Protein AF-A0A1C5E6D5-F1 (afdb_monomer)

Sequence (135 aa):
MEGSLRRLGTDYLDLLYLHVWDFRTPVEEVLRGLDDLVRQGKVLYVAISNTPAWQVSRMQAIADLRGWSPLVALQVEYSLIERTAERDLIPMARELGLGVVPYSPLGGGCSAASTATRTWARWALAPTGAPAGAT

Radius of gyration: 24.36 Å; Cα contacts (8 Å, |Δi|>4): 162; chains: 1; bounding box: 45×34×87 Å

Foldseek 3Di:
DVVVCVVVVHQAEAEDEPAADDPPDDLVVVQVVVQVCCVVRRYVAYAYEHDDLVSLVVSQVVCVVVVGGHHAAYEYADEPVDHPCVPRPVVSCVVSNHHYHHPPHCVVVCNPCVVVVPPVVVPVPDPDDDDDDDD

Solvent-accessible surface area (backbone atoms only — not comparable to full-atom values): 8057 Å² total; per-residue (Å²): 111,69,71,56,31,64,74,70,76,42,83,55,37,70,69,45,66,48,67,60,69,62,93,81,62,58,68,68,59,54,52,50,54,53,30,48,38,36,74,70,57,40,21,74,38,40,27,39,20,66,56,60,47,71,56,54,54,50,49,43,54,51,17,65,78,68,75,41,70,57,66,49,33,39,37,42,65,37,25,96,86,39,59,72,39,64,76,48,42,51,56,48,28,60,75,71,68,28,47,78,45,69,39,54,64,40,50,86,51,68,70,37,71,79,68,59,66,81,66,63,74,72,70,79,69,66,81,78,81,79,83,88,83,91,133

Mean predicted aligned error: 9.42 Å

pLDDT: mean 86.77, std 20.47, range [32.19, 98.5]

Secondary structure (DSSP, 8-state):
-HHHHHHHT-S-EEEEEE-S--TTS-HHHHHHHHHHHHHTTSEEEEEEES--HHHHHHHHHHHHHHTPPPEEEEEEE--SS--GGGTTHHHHHHHTTPEEEEE-TTGGGTTSGGGGGGTGGGTTTS--PPP----

Nearest PDB structures (foldseek):
  8hwn-assembly2_A  TM=9.489E-01  e=9.054E-12  Devosia
  7utf-assembly1_C  TM=9.777E-01  e=2.773E-11  Rhizobium leguminosarum
  7utf-assembly2_D  TM=9.262E-01  e=3.163E-11  Rhizobium leguminosarum
  7utf-assembly1_A  TM=8.906E-01  e=2.276E-11  Rhizobium leguminosarum
  8jwl-assembly1_B  TM=8.510E-01  e=6.110E-11  Streptomyces xinghaiensis

Structure (mmCIF, N/CA/C/O backbone):
data_AF-A0A1C5E6D5-F1
#
_entry.id   AF-A0A1C5E6D5-F1
#
loop_
_atom_site.group_PDB
_atom_site.id
_atom_site.type_symbol
_atom_site.label_atom_id
_atom_site.label_alt_id
_atom_site.label_comp_id
_atom_site.label_asym_id
_atom_site.label_entity_id
_atom_site.label_seq_id
_atom_site.pdbx_PDB_ins_code
_atom_site.Cartn_x
_atom_site.Cartn_y
_atom_site.Cartn_z
_atom_site.occupancy
_atom_site.B_iso_or_equiv
_atom_site.auth_seq_id
_atom_site.auth_comp_id
_atom_site.auth_asym_id
_atom_site.auth_atom_id
_atom_site.pdbx_PDB_model_num
ATOM 1 N N . MET A 1 1 ? 0.263 12.702 9.796 1.00 91.12 1 MET A N 1
ATOM 2 C CA . MET A 1 1 ? -1.154 12.641 9.379 1.00 91.12 1 MET A CA 1
ATOM 3 C C . MET A 1 1 ? -1.842 14.002 9.462 1.00 91.12 1 MET A C 1
ATOM 5 O O . MET A 1 1 ? -2.143 14.568 8.423 1.00 91.12 1 MET A O 1
ATOM 9 N N . GLU A 1 2 ? -2.027 14.578 10.654 1.00 93.50 2 GLU A N 1
ATOM 10 C CA . GLU A 1 2 ? -2.823 15.809 10.858 1.00 93.50 2 GLU A CA 1
ATOM 11 C C . GLU A 1 2 ? -2.385 17.009 10.010 1.00 93.50 2 GLU A C 1
ATOM 13 O O . GLU A 1 2 ? -3.215 17.740 9.477 1.00 93.50 2 GLU A O 1
ATOM 18 N N . GLY A 1 3 ? -1.073 17.193 9.828 1.00 95.50 3 GLY A N 1
ATOM 19 C CA . GLY A 1 3 ? -0.558 18.245 8.953 1.00 95.50 3 GLY A CA 1
ATOM 20 C C . GLY A 1 3 ? -1.010 18.099 7.495 1.00 95.50 3 GLY A C 1
ATOM 21 O O . GLY A 1 3 ? -1.234 19.108 6.835 1.00 95.50 3 GLY A O 1
ATOM 22 N N . SER A 1 4 ? -1.168 16.870 6.992 1.00 94.50 4 SER A N 1
ATOM 23 C CA . SER A 1 4 ? -1.658 16.621 5.629 1.00 94.50 4 SER A CA 1
ATOM 24 C C . SER A 1 4 ? -3.148 16.923 5.508 1.00 94.50 4 SER A C 1
ATOM 26 O O . SER A 1 4 ? -3.525 17.649 4.596 1.00 94.50 4 SER A O 1
ATOM 28 N N . LEU A 1 5 ? -3.960 16.447 6.458 1.00 96.69 5 LEU A N 1
ATOM 29 C CA . LEU A 1 5 ? -5.401 16.723 6.516 1.00 96.69 5 LEU A CA 1
ATOM 30 C C . LEU A 1 5 ? -5.685 18.231 6.525 1.00 96.69 5 LEU A C 1
ATOM 32 O O . LEU A 1 5 ? -6.415 18.742 5.680 1.00 96.69 5 LEU A O 1
ATOM 36 N N . ARG A 1 6 ? -4.980 18.974 7.388 1.00 97.00 6 ARG A N 1
ATOM 37 C CA . ARG A 1 6 ? -5.088 20.437 7.468 1.00 97.00 6 ARG A CA 1
ATOM 38 C C . ARG A 1 6 ? -4.755 21.132 6.148 1.00 97.00 6 ARG A C 1
ATOM 40 O O . ARG A 1 6 ? -5.447 22.068 5.771 1.00 97.00 6 ARG A O 1
ATOM 47 N N . ARG A 1 7 ? -3.689 20.706 5.460 1.00 97.88 7 ARG A N 1
ATOM 48 C CA . ARG A 1 7 ? -3.281 21.298 4.173 1.00 97.88 7 ARG A CA 1
ATOM 49 C C . ARG A 1 7 ? -4.265 20.997 3.047 1.00 97.88 7 ARG A C 1
ATOM 51 O O . ARG A 1 7 ? -4.405 21.816 2.150 1.00 97.88 7 ARG A O 1
ATOM 58 N N . LEU A 1 8 ? -4.900 19.831 3.088 1.00 97.44 8 LEU A N 1
ATOM 59 C CA . LEU A 1 8 ? -5.884 19.411 2.094 1.00 97.44 8 LEU A CA 1
ATOM 60 C C . LEU A 1 8 ? -7.299 19.920 2.404 1.00 97.44 8 LEU A C 1
ATOM 62 O O . LEU A 1 8 ? -8.164 19.821 1.543 1.00 97.44 8 LE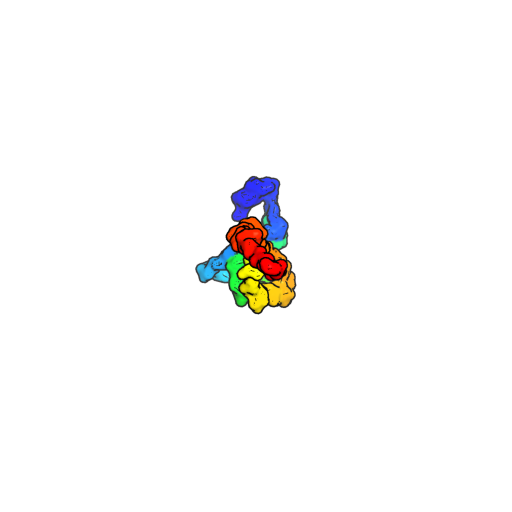U A O 1
ATOM 66 N N . GLY A 1 9 ? -7.536 20.476 3.597 1.00 97.25 9 GLY A N 1
ATOM 67 C CA . GLY A 1 9 ? -8.851 20.983 3.996 1.00 97.25 9 GLY A CA 1
ATOM 68 C C . GLY A 1 9 ? -9.904 19.878 4.126 1.00 97.25 9 GLY A C 1
ATOM 69 O O . GLY A 1 9 ? -11.072 20.118 3.843 1.00 97.25 9 GLY A O 1
ATOM 70 N N . THR A 1 10 ? -9.482 18.673 4.513 1.00 97.56 10 THR A N 1
ATOM 71 C CA . THR A 1 10 ? -10.336 17.486 4.667 1.00 97.56 10 THR A CA 1
ATOM 72 C C . THR A 1 10 ? -10.029 16.783 5.985 1.00 97.56 10 THR A C 1
ATOM 74 O O . THR A 1 10 ? -8.920 16.901 6.510 1.00 97.56 10 THR A O 1
ATOM 77 N N . ASP A 1 11 ? -10.987 16.009 6.485 1.00 96.50 11 ASP A N 1
ATOM 78 C CA . ASP A 1 11 ? -10.852 15.216 7.709 1.00 96.50 11 ASP A CA 1
ATOM 79 C C . ASP A 1 11 ? -10.415 13.767 7.439 1.00 96.50 11 ASP A C 1
ATOM 81 O O . ASP A 1 11 ? -10.012 13.055 8.362 1.00 96.50 11 ASP A O 1
ATOM 85 N N . TYR A 1 12 ? -10.438 13.339 6.171 1.00 97.31 12 TYR A N 1
ATOM 86 C CA . TYR A 1 12 ? -10.054 11.991 5.761 1.00 97.31 12 TYR A CA 1
ATOM 87 C C . TYR A 1 12 ? -9.276 11.968 4.439 1.00 97.31 12 TYR A C 1
ATOM 89 O O . TYR A 1 12 ? -9.322 12.908 3.643 1.00 97.31 12 TYR A O 1
ATOM 97 N N . LEU A 1 13 ? -8.560 10.867 4.211 1.00 97.81 13 LEU A N 1
ATOM 98 C CA . LEU A 1 13 ? -7.934 10.523 2.936 1.00 97.81 13 LEU A CA 1
ATOM 99 C C . LEU A 1 13 ? -8.544 9.236 2.390 1.00 97.81 13 LEU A C 1
ATOM 101 O O . LEU A 1 13 ? -8.684 8.263 3.128 1.00 97.81 13 LEU A O 1
ATOM 105 N N . ASP A 1 14 ? -8.822 9.186 1.090 1.00 97.88 14 ASP A N 1
ATOM 106 C CA . ASP A 1 14 ? -9.231 7.932 0.453 1.00 97.88 14 ASP A CA 1
ATOM 107 C C . ASP A 1 14 ? -8.104 6.896 0.500 1.00 97.88 14 ASP A C 1
ATOM 109 O O . ASP A 1 14 ? -8.330 5.740 0.844 1.00 97.88 14 ASP A O 1
ATOM 113 N N . LEU A 1 15 ? -6.871 7.317 0.204 1.00 97.69 15 LEU A N 1
ATOM 114 C CA . LEU A 1 15 ? -5.716 6.431 0.114 1.00 97.69 15 LEU A CA 1
ATOM 115 C C . LEU A 1 15 ? -4.481 7.049 0.770 1.00 97.69 15 LEU A C 1
ATOM 117 O O . LEU A 1 15 ? -4.025 8.123 0.371 1.00 97.69 15 LEU A O 1
ATOM 121 N N . LEU A 1 16 ? -3.907 6.346 1.746 1.00 98.12 16 LEU A N 1
ATOM 122 C CA . LEU A 1 16 ? -2.632 6.707 2.365 1.00 98.12 16 LEU A CA 1
ATOM 123 C C . LEU A 1 16 ? -1.532 5.733 1.941 1.00 98.12 16 LEU A C 1
ATOM 125 O O . LEU A 1 16 ? -1.639 4.534 2.181 1.00 98.12 16 LEU A O 1
ATOM 129 N N . TYR A 1 17 ? -0.439 6.261 1.389 1.00 98.00 17 TYR A N 1
ATOM 130 C CA . TYR A 1 17 ? 0.756 5.476 1.081 1.00 98.00 17 TYR A CA 1
ATOM 131 C C . TYR A 1 17 ? 1.765 5.503 2.229 1.00 98.00 17 TYR A C 1
ATOM 133 O O . TYR A 1 17 ? 2.189 6.574 2.673 1.00 98.00 17 TYR A O 1
ATOM 141 N N . LEU A 1 18 ? 2.242 4.326 2.632 1.00 97.25 18 LEU A N 1
ATOM 142 C CA . LEU A 1 18 ? 3.553 4.196 3.257 1.00 97.25 18 LEU A CA 1
ATOM 143 C C . LEU A 1 18 ? 4.615 4.390 2.171 1.00 97.25 18 LEU A C 1
ATOM 145 O O . LEU A 1 18 ? 4.742 3.575 1.263 1.00 97.25 18 LEU A O 1
ATOM 149 N N . HIS A 1 19 ? 5.321 5.518 2.231 1.00 96.44 19 HIS A N 1
ATOM 150 C CA . HIS A 1 19 ? 6.106 6.020 1.100 1.00 96.44 19 HIS A CA 1
ATOM 151 C C . HIS A 1 19 ? 7.391 5.216 0.833 1.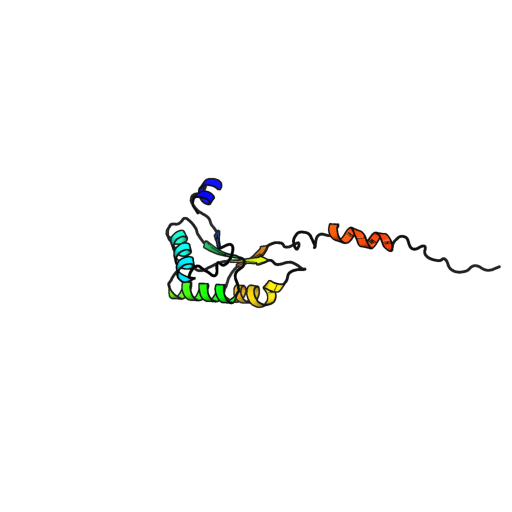00 96.44 19 HIS A C 1
ATOM 153 O O . HIS A 1 19 ? 7.752 4.994 -0.319 1.00 96.44 19 HIS A O 1
ATOM 159 N N . VAL A 1 20 ? 8.097 4.804 1.885 1.00 94.62 20 VAL A N 1
ATOM 160 C CA . VAL A 1 20 ? 9.340 4.027 1.794 1.00 94.62 20 VAL A CA 1
ATOM 161 C C . VAL A 1 20 ? 9.397 3.083 2.982 1.00 94.62 20 VAL A C 1
ATOM 163 O O . VAL A 1 20 ? 9.021 3.467 4.093 1.00 94.62 20 VAL A O 1
ATOM 166 N N . TRP A 1 21 ? 9.876 1.864 2.754 1.00 95.38 21 TRP A N 1
ATOM 167 C CA . TRP A 1 21 ? 10.074 0.907 3.831 1.00 95.38 21 TRP A CA 1
ATOM 168 C C . TRP A 1 21 ? 11.236 1.309 4.745 1.00 95.38 21 TRP A C 1
ATOM 170 O O . TRP A 1 21 ? 12.388 1.361 4.310 1.00 95.38 21 TRP A O 1
ATOM 180 N N . ASP A 1 22 ? 10.937 1.553 6.022 1.00 92.56 22 ASP A N 1
ATOM 181 C CA . ASP A 1 22 ? 11.948 1.701 7.068 1.00 92.56 22 ASP A CA 1
ATOM 182 C C . ASP A 1 22 ? 12.243 0.324 7.677 1.00 92.56 22 ASP A C 1
ATOM 184 O O . ASP A 1 22 ? 11.382 -0.306 8.286 1.00 92.56 22 ASP A O 1
ATOM 188 N N . PHE A 1 23 ? 13.481 -0.146 7.535 1.00 92.69 23 PHE A N 1
ATOM 189 C CA . PHE A 1 23 ? 13.936 -1.429 8.080 1.00 92.69 23 PHE A CA 1
ATOM 190 C C . PHE A 1 23 ? 14.141 -1.421 9.602 1.00 92.69 23 PHE A C 1
ATOM 192 O O . PHE A 1 23 ? 14.544 -2.438 10.167 1.00 92.69 23 PHE A O 1
ATOM 199 N N . ARG A 1 24 ? 13.912 -0.287 10.271 1.00 96.38 24 ARG A N 1
ATOM 200 C CA . ARG A 1 24 ? 14.133 -0.129 11.713 1.00 96.38 24 ARG A CA 1
ATOM 201 C C . ARG A 1 24 ? 12.868 -0.326 12.537 1.00 96.38 24 ARG A C 1
ATOM 203 O O . ARG A 1 24 ? 12.967 -0.775 13.676 1.00 96.38 24 ARG A O 1
ATOM 210 N N . THR A 1 25 ? 11.705 0.019 11.992 1.00 96.75 25 THR A N 1
ATOM 211 C CA . THR A 1 25 ? 10.434 -0.116 12.710 1.00 96.75 25 THR A CA 1
ATOM 212 C C . THR A 1 25 ? 9.876 -1.526 12.512 1.00 96.75 25 THR A C 1
ATOM 214 O O . THR A 1 25 ? 9.788 -1.989 11.371 1.00 96.75 25 THR A O 1
ATOM 217 N N . PRO A 1 26 ? 9.481 -2.234 13.587 1.00 96.62 26 PRO A N 1
ATOM 218 C CA . PRO A 1 26 ? 8.842 -3.539 13.468 1.00 96.62 26 PRO A CA 1
ATOM 219 C C . PRO A 1 26 ? 7.606 -3.486 12.564 1.00 96.62 26 PRO A C 1
ATOM 221 O O . PRO A 1 26 ? 6.794 -2.563 12.646 1.00 96.62 26 PRO A O 1
ATOM 224 N N . VAL A 1 27 ? 7.436 -4.496 11.711 1.00 97.00 27 VAL A N 1
ATOM 225 C CA . VAL A 1 27 ? 6.348 -4.509 10.722 1.00 97.00 27 VAL A CA 1
ATOM 226 C C . VAL A 1 27 ? 4.967 -4.492 11.372 1.00 97.00 27 VAL A C 1
ATOM 228 O O . VAL A 1 27 ? 4.055 -3.838 10.873 1.00 97.00 27 VAL A O 1
ATOM 231 N N . GLU A 1 28 ? 4.822 -5.167 12.507 1.00 97.38 28 GLU A N 1
ATOM 232 C CA . GLU A 1 28 ? 3.582 -5.223 13.267 1.00 97.38 28 GLU A CA 1
ATOM 233 C C . GLU A 1 28 ? 3.215 -3.848 13.837 1.00 97.38 28 GLU A C 1
ATOM 235 O O . GLU A 1 28 ? 2.040 -3.495 13.857 1.00 97.38 28 GLU A O 1
ATOM 240 N N . GLU A 1 29 ? 4.205 -3.052 14.250 1.00 97.94 29 GLU A N 1
ATOM 241 C CA . GLU A 1 29 ? 3.992 -1.685 14.738 1.00 97.94 29 GLU A CA 1
ATOM 242 C C . GLU A 1 29 ? 3.516 -0.769 13.606 1.00 97.94 29 GLU A C 1
ATOM 244 O O . GLU A 1 29 ? 2.535 -0.039 13.763 1.00 97.94 29 GLU A O 1
ATOM 249 N N . VAL A 1 30 ? 4.149 -0.870 12.432 1.00 97.62 30 VAL A N 1
ATOM 250 C CA . VAL A 1 30 ? 3.750 -0.119 11.234 1.00 97.62 30 VAL A CA 1
ATOM 251 C C . VAL A 1 30 ? 2.316 -0.454 10.830 1.00 97.62 30 VAL A C 1
ATOM 253 O O . VAL A 1 30 ? 1.490 0.446 10.670 1.00 97.62 30 VAL A O 1
ATOM 256 N N . LEU A 1 31 ? 2.005 -1.743 10.677 1.00 97.94 31 LEU A N 1
ATOM 257 C CA . LEU A 1 31 ? 0.672 -2.189 10.281 1.00 97.94 31 LEU A CA 1
ATOM 258 C C . LEU A 1 31 ? -0.385 -1.811 11.315 1.00 97.94 31 LEU A C 1
ATOM 260 O O . LEU A 1 31 ? -1.464 -1.364 10.933 1.00 97.94 31 LEU A O 1
ATOM 264 N N . ARG A 1 32 ? -0.071 -1.918 12.613 1.00 98.19 32 ARG A N 1
ATOM 265 C CA . ARG A 1 32 ? -0.992 -1.495 13.666 1.00 98.19 32 ARG A CA 1
ATOM 266 C C . ARG A 1 32 ? -1.306 -0.006 13.569 1.00 98.19 32 ARG A C 1
ATOM 268 O O . ARG A 1 32 ? -2.473 0.362 13.671 1.00 98.19 32 ARG A O 1
ATOM 275 N N . GLY A 1 33 ? -0.290 0.828 13.346 1.00 97.81 33 GLY A N 1
ATOM 276 C CA . GLY A 1 33 ? -0.464 2.271 13.186 1.00 97.81 33 GLY A CA 1
ATOM 277 C C . GLY A 1 33 ? -1.297 2.638 11.955 1.00 97.81 33 GLY A C 1
ATOM 278 O O . GLY A 1 33 ? -2.155 3.515 12.033 1.00 97.81 33 GLY A O 1
ATOM 279 N N . LEU A 1 34 ? -1.087 1.949 10.830 1.00 98.06 34 LEU A N 1
ATOM 280 C CA . LEU A 1 34 ? -1.902 2.116 9.621 1.00 98.06 34 LEU A CA 1
ATOM 281 C C . LEU A 1 34 ? -3.363 1.721 9.867 1.00 98.06 34 LEU A C 1
ATOM 283 O O . LEU A 1 34 ? -4.275 2.483 9.552 1.00 98.06 34 LEU A O 1
ATOM 287 N N . ASP A 1 35 ? -3.578 0.568 10.489 1.00 98.50 35 ASP A N 1
ATOM 288 C CA . ASP A 1 35 ? -4.900 0.059 10.840 1.00 98.50 35 ASP A CA 1
ATOM 289 C C . ASP A 1 35 ? -5.631 0.968 11.847 1.00 98.50 35 ASP A C 1
ATOM 291 O O . ASP A 1 35 ? -6.838 1.175 11.744 1.00 98.50 35 ASP A O 1
ATOM 295 N N . ASP A 1 36 ? -4.907 1.599 12.775 1.00 98.44 36 ASP A N 1
ATOM 296 C CA . ASP A 1 36 ? -5.469 2.620 13.662 1.00 98.44 36 ASP A CA 1
ATOM 297 C C . ASP A 1 36 ? -5.986 3.847 12.921 1.00 98.44 36 ASP A C 1
ATOM 299 O O . ASP A 1 36 ? -7.045 4.369 13.269 1.00 98.44 36 ASP A O 1
ATOM 303 N N . LEU A 1 37 ? -5.278 4.308 11.890 1.00 98.25 37 LEU A N 1
ATOM 304 C CA . LEU A 1 37 ? -5.743 5.431 11.075 1.00 98.25 37 LEU A CA 1
ATOM 305 C C . LEU A 1 37 ? -7.015 5.082 10.297 1.00 98.25 37 LEU A C 1
ATOM 307 O O . LEU A 1 37 ? -7.897 5.938 10.179 1.00 98.25 37 LEU A O 1
ATOM 311 N N . VAL A 1 38 ? -7.120 3.837 9.822 1.00 98.31 38 VAL A N 1
ATOM 312 C CA . VAL A 1 38 ? -8.326 3.332 9.154 1.00 98.31 38 VAL A CA 1
ATOM 313 C C . VAL A 1 38 ? -9.491 3.239 10.134 1.00 98.31 38 VAL A C 1
ATOM 315 O O . VAL A 1 38 ? -10.557 3.797 9.886 1.00 98.31 38 VAL A O 1
ATOM 318 N N . ARG A 1 39 ? -9.282 2.632 11.307 1.00 97.94 39 ARG A N 1
ATOM 319 C CA . ARG A 1 39 ? -10.312 2.525 12.356 1.00 97.94 39 ARG A CA 1
ATOM 320 C C . ARG A 1 39 ? -10.777 3.878 12.889 1.00 97.94 39 ARG A C 1
ATOM 322 O O . ARG A 1 39 ? -11.935 4.017 13.268 1.00 97.94 39 ARG A O 1
ATOM 329 N N . GLN A 1 40 ? -9.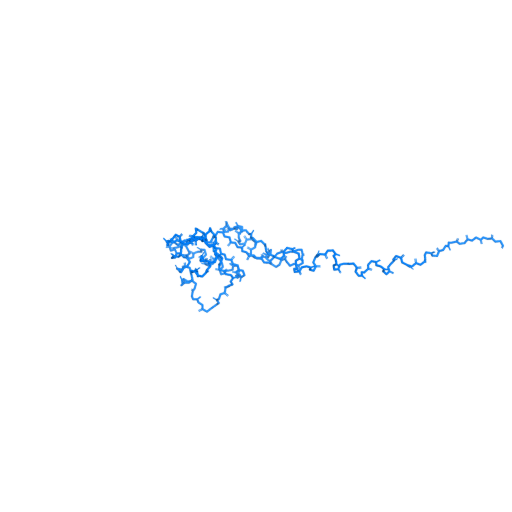898 4.878 12.905 1.00 97.75 40 GLN A N 1
ATOM 330 C CA . GLN A 1 40 ? -10.247 6.259 13.255 1.00 97.75 40 GLN A CA 1
ATOM 331 C C . GLN A 1 40 ? -11.040 6.985 12.154 1.00 97.75 40 GLN A C 1
ATOM 333 O O . GLN A 1 40 ? -11.443 8.124 12.372 1.00 97.75 40 GLN A O 1
ATOM 338 N N . GLY A 1 41 ? -11.224 6.386 10.972 1.00 97.38 41 GLY A N 1
ATOM 339 C CA . GLY A 1 41 ? -11.906 7.008 9.833 1.00 97.38 41 GLY A CA 1
ATOM 340 C C . GLY A 1 41 ? -11.100 8.114 9.146 1.00 97.38 41 GLY A C 1
ATOM 341 O O . GLY A 1 41 ? -11.620 8.802 8.274 1.00 97.38 41 GLY A O 1
ATOM 342 N N . LYS A 1 42 ? -9.824 8.294 9.511 1.00 98.00 42 LYS A N 1
ATOM 343 C CA . LYS A 1 42 ? -8.943 9.303 8.897 1.00 98.00 42 LYS A CA 1
ATOM 344 C C . LYS A 1 42 ? -8.410 8.849 7.540 1.00 98.00 42 LYS A C 1
ATOM 346 O O . LYS A 1 42 ? -7.908 9.667 6.771 1.00 98.00 42 LYS A O 1
ATOM 351 N N . VAL A 1 43 ? -8.456 7.547 7.274 1.00 98.31 43 VAL A N 1
ATOM 352 C CA . VAL A 1 43 ? -8.007 6.916 6.034 1.00 98.31 43 VAL A CA 1
ATOM 353 C C . VAL A 1 43 ? -9.019 5.843 5.651 1.00 98.31 43 VAL A C 1
ATOM 355 O O . VAL A 1 43 ? -9.420 5.071 6.514 1.00 98.31 43 VAL A O 1
ATOM 358 N N . LEU A 1 44 ? -9.421 5.768 4.383 1.00 97.88 44 LEU A N 1
ATOM 359 C CA . LEU A 1 44 ? -10.296 4.687 3.914 1.00 97.88 44 LEU A 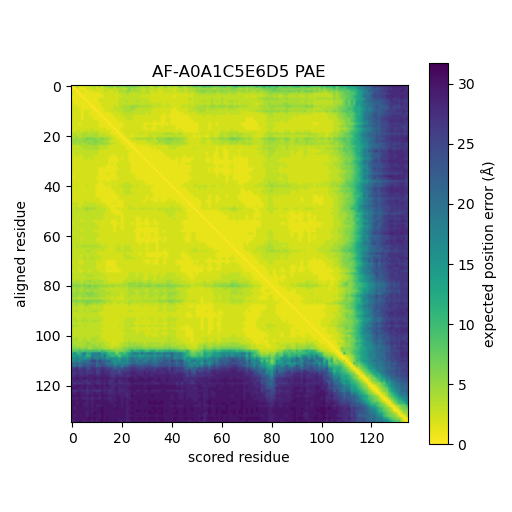CA 1
ATOM 360 C C . LEU A 1 44 ? -9.492 3.443 3.527 1.00 97.88 44 LEU A C 1
ATOM 362 O O . LEU A 1 44 ? -9.851 2.333 3.906 1.00 97.88 44 LEU A O 1
ATOM 366 N N . TYR A 1 45 ? -8.374 3.634 2.823 1.00 98.44 45 TYR A N 1
ATOM 367 C CA . TYR A 1 45 ? -7.515 2.553 2.355 1.00 98.44 45 TYR A CA 1
ATOM 368 C C . TYR A 1 45 ? -6.030 2.865 2.532 1.00 98.44 45 TYR A C 1
ATOM 370 O O . TYR A 1 45 ? -5.586 4.013 2.452 1.00 98.44 45 TYR A O 1
ATOM 378 N N . VAL A 1 46 ? -5.234 1.816 2.727 1.00 98.25 46 VAL A N 1
ATOM 379 C CA . VAL A 1 46 ? -3.781 1.918 2.880 1.00 98.25 46 VAL A CA 1
ATOM 380 C C . VAL A 1 46 ? -3.066 1.270 1.703 1.00 98.25 46 VAL A C 1
ATOM 382 O O . VAL A 1 46 ? -3.500 0.265 1.145 1.00 98.25 46 VAL A O 1
ATOM 385 N N . ALA A 1 47 ? -1.956 1.871 1.308 1.00 98.31 47 ALA A N 1
ATOM 386 C CA . ALA A 1 47 ? -1.116 1.422 0.216 1.00 98.31 47 ALA A CA 1
ATOM 387 C C . ALA A 1 47 ? 0.353 1.557 0.586 1.00 98.31 47 ALA A C 1
ATOM 389 O O . ALA A 1 47 ? 0.716 2.153 1.603 1.00 98.31 47 ALA A O 1
ATOM 390 N N . ILE A 1 48 ? 1.210 0.995 -0.253 1.00 98.12 48 ILE A N 1
ATOM 391 C CA . ILE A 1 48 ? 2.643 0.970 -0.011 1.00 98.12 48 ILE A CA 1
ATOM 392 C C . ILE A 1 48 ? 3.416 1.354 -1.264 1.00 98.12 48 ILE A C 1
ATOM 394 O O . ILE A 1 48 ? 2.966 1.130 -2.384 1.00 98.12 48 ILE A O 1
ATOM 398 N N . SER A 1 49 ? 4.570 1.974 -1.068 1.00 97.75 49 SER A N 1
ATOM 399 C CA . SER A 1 49 ? 5.478 2.391 -2.125 1.00 97.75 49 SER A CA 1
ATOM 400 C C . SER A 1 49 ? 6.904 1.977 -1.768 1.00 97.75 49 SER A C 1
ATOM 402 O O . SER A 1 49 ? 7.227 1.789 -0.591 1.00 97.75 49 SER A O 1
ATOM 404 N N . ASN A 1 50 ? 7.747 1.779 -2.783 1.00 94.62 50 ASN A N 1
ATOM 405 C CA . ASN A 1 50 ? 9.196 1.577 -2.632 1.00 94.62 50 ASN A CA 1
ATOM 406 C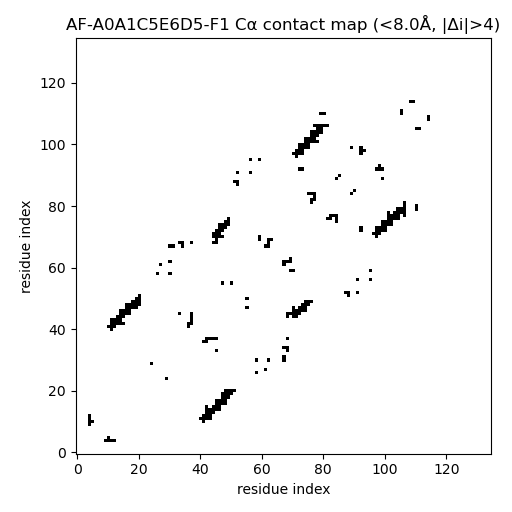 C . ASN A 1 50 ? 9.587 0.540 -1.565 1.00 94.62 50 ASN A C 1
ATOM 408 O O . ASN A 1 50 ? 10.462 0.771 -0.728 1.00 94.62 50 ASN A O 1
ATOM 412 N N . THR A 1 51 ? 8.897 -0.600 -1.566 1.00 97.00 51 THR A N 1
ATOM 413 C CA . THR A 1 51 ? 9.073 -1.667 -0.574 1.00 97.00 51 THR A CA 1
ATOM 414 C C . THR A 1 51 ? 9.389 -2.984 -1.280 1.00 97.00 51 THR A C 1
ATOM 416 O O . THR A 1 51 ? 8.728 -3.293 -2.272 1.00 97.00 51 THR A O 1
ATOM 419 N N . PRO A 1 52 ? 10.364 -3.784 -0.804 1.00 96.88 52 PRO A N 1
ATOM 420 C CA . PRO A 1 52 ? 10.669 -5.084 -1.398 1.00 96.88 52 PRO A CA 1
ATOM 421 C C . PRO A 1 52 ? 9.461 -6.027 -1.406 1.00 96.88 52 PRO A C 1
ATOM 423 O O . PRO A 1 52 ? 8.712 -6.087 -0.431 1.00 96.88 52 PRO A O 1
ATOM 426 N N . ALA A 1 53 ? 9.318 -6.829 -2.465 1.00 97.88 53 ALA A N 1
ATOM 427 C CA . ALA A 1 53 ? 8.145 -7.685 -2.650 1.00 97.88 53 ALA A CA 1
ATOM 428 C C . ALA A 1 53 ? 7.900 -8.642 -1.470 1.00 97.88 53 ALA A C 1
ATOM 430 O O . ALA A 1 53 ? 6.778 -8.742 -0.983 1.00 97.88 53 ALA A O 1
ATOM 431 N N . TRP A 1 54 ? 8.962 -9.263 -0.942 1.00 97.75 54 TRP A N 1
ATOM 432 C CA . TRP A 1 54 ? 8.877 -10.172 0.208 1.00 97.75 54 TRP A CA 1
ATOM 433 C C . TRP A 1 54 ? 8.301 -9.501 1.461 1.00 97.75 54 TRP A C 1
ATOM 435 O O . TRP A 1 54 ? 7.595 -10.138 2.242 1.00 97.75 54 TRP A O 1
ATOM 445 N N . GLN A 1 55 ? 8.580 -8.211 1.650 1.00 98.00 55 GLN A N 1
ATOM 446 C CA . GLN A 1 55 ? 8.104 -7.467 2.805 1.00 98.00 55 GLN A CA 1
ATOM 447 C C . GLN A 1 55 ? 6.633 -7.084 2.633 1.00 98.00 55 GLN A C 1
ATOM 449 O O . GLN A 1 55 ? 5.875 -7.192 3.592 1.00 98.00 55 GLN A O 1
ATOM 454 N N . VAL A 1 56 ? 6.201 -6.729 1.416 1.00 98.12 56 VAL A N 1
ATOM 455 C CA . VAL A 1 56 ? 4.775 -6.509 1.110 1.00 98.12 56 VAL A CA 1
ATOM 456 C C . VAL A 1 56 ? 3.972 -7.796 1.321 1.00 98.12 56 VAL A C 1
ATOM 458 O O . VAL A 1 56 ? 2.943 -7.770 1.994 1.00 98.12 56 VAL A O 1
ATOM 461 N N . SER A 1 57 ? 4.473 -8.938 0.837 1.00 98.31 57 SER A N 1
ATOM 462 C CA . SER A 1 57 ? 3.855 -10.248 1.079 1.00 98.31 57 SER A CA 1
ATOM 463 C C . SER A 1 57 ? 3.762 -10.580 2.568 1.00 98.31 57 SER A C 1
ATOM 465 O O . SER A 1 57 ? 2.712 -11.012 3.040 1.00 98.31 57 SER A O 1
ATOM 467 N N . ARG A 1 58 ? 4.832 -10.330 3.337 1.00 98.06 58 ARG A N 1
ATOM 468 C CA . ARG A 1 58 ? 4.823 -10.504 4.797 1.00 98.06 58 ARG A CA 1
ATOM 469 C C . ARG A 1 58 ? 3.780 -9.605 5.464 1.00 98.06 58 ARG A C 1
ATOM 471 O O . ARG A 1 58 ? 3.093 -10.054 6.376 1.00 98.06 58 ARG A O 1
ATOM 478 N N . MET A 1 59 ? 3.671 -8.351 5.028 1.00 98.12 59 MET A N 1
ATOM 479 C CA . MET A 1 59 ? 2.710 -7.396 5.575 1.00 98.12 59 MET A CA 1
ATOM 480 C C . MET A 1 59 ? 1.266 -7.837 5.347 1.00 98.12 59 MET A C 1
ATOM 482 O O . MET A 1 59 ? 0.483 -7.807 6.292 1.00 98.12 59 MET A O 1
ATOM 486 N N . GLN A 1 60 ? 0.941 -8.293 4.135 1.00 98.19 60 GLN A N 1
ATOM 487 C CA . GLN A 1 60 ? -0.385 -8.830 3.822 1.00 98.19 60 GLN A CA 1
ATOM 488 C C . GLN A 1 60 ? -0.726 -10.040 4.687 1.00 98.19 60 GLN A C 1
ATOM 490 O O . GLN A 1 60 ? -1.751 -10.041 5.360 1.00 98.19 60 GLN A O 1
ATOM 495 N N . ALA A 1 61 ? 0.188 -11.009 4.787 1.00 98.25 61 ALA A N 1
ATOM 496 C CA . ALA A 1 61 ? -0.029 -12.187 5.621 1.00 98.25 61 ALA A CA 1
ATOM 497 C C . ALA A 1 61 ? -0.290 -11.825 7.096 1.00 98.25 61 ALA A C 1
ATOM 499 O O . ALA A 1 61 ? -1.149 -12.418 7.743 1.00 98.25 61 ALA A O 1
ATOM 500 N N . ILE A 1 62 ? 0.430 -10.840 7.645 1.00 98.31 62 ILE A N 1
ATOM 501 C CA . ILE A 1 62 ? 0.194 -10.367 9.017 1.00 98.31 62 ILE A CA 1
ATOM 502 C C . ILE A 1 62 ? -1.164 -9.670 9.131 1.00 98.31 62 ILE A C 1
ATOM 504 O O . ILE A 1 62 ? -1.863 -9.900 10.118 1.00 98.31 62 ILE A O 1
ATOM 508 N N . ALA A 1 63 ? -1.533 -8.831 8.160 1.00 98.06 63 ALA A N 1
ATOM 509 C CA . ALA A 1 63 ? -2.817 -8.138 8.164 1.00 98.06 63 ALA A CA 1
ATOM 510 C C . ALA A 1 63 ? -3.985 -9.136 8.158 1.00 98.06 63 ALA A C 1
ATOM 512 O O . ALA A 1 63 ? -4.853 -9.046 9.029 1.00 98.06 63 ALA A O 1
ATOM 513 N N . ASP A 1 64 ? -3.927 -10.149 7.291 1.00 97.50 64 ASP A N 1
ATOM 514 C CA . ASP A 1 64 ? -4.915 -11.229 7.220 1.00 97.50 64 ASP A CA 1
ATOM 515 C C . ASP A 1 64 ? -5.013 -11.998 8.544 1.00 97.50 64 ASP A C 1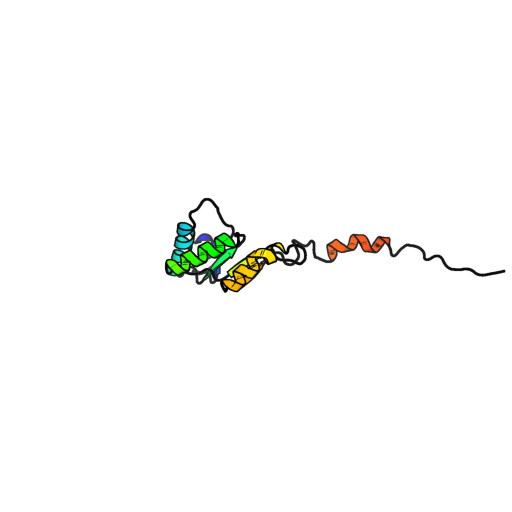
ATOM 517 O O . ASP A 1 64 ? -6.098 -12.165 9.102 1.00 97.50 64 ASP A O 1
ATOM 521 N N . LEU A 1 65 ? -3.873 -12.416 9.107 1.00 98.12 65 LEU A N 1
ATOM 522 C CA . LEU A 1 65 ? -3.827 -13.172 10.365 1.00 98.12 65 LEU A CA 1
ATOM 523 C C . LEU A 1 65 ? -4.349 -12.377 11.569 1.00 98.12 65 LEU A C 1
ATOM 525 O O . LEU A 1 65 ? -4.859 -12.962 12.526 1.00 98.12 65 LEU A O 1
ATOM 529 N N . ARG A 1 66 ? -4.177 -11.052 11.567 1.00 97.81 66 ARG A N 1
ATOM 530 C CA . ARG A 1 66 ? -4.572 -10.166 12.673 1.00 97.81 66 ARG A CA 1
ATOM 531 C C . ARG A 1 66 ? -5.956 -9.546 12.482 1.00 97.81 66 ARG A C 1
ATOM 533 O O . ARG A 1 66 ? -6.435 -8.893 13.410 1.00 97.81 66 ARG A O 1
ATOM 540 N N . GLY A 1 67 ? -6.582 -9.718 11.316 1.00 97.81 67 GLY A N 1
ATOM 541 C CA . GLY A 1 67 ? -7.805 -8.999 10.952 1.00 97.81 67 GLY A CA 1
ATOM 542 C C . GLY A 1 67 ? -7.592 -7.482 10.910 1.00 97.81 67 GLY A C 1
ATOM 543 O O . GLY A 1 67 ? -8.446 -6.714 11.360 1.00 97.81 67 GLY A O 1
ATOM 544 N N . TRP A 1 68 ? -6.412 -7.052 10.467 1.00 98.38 68 TRP A N 1
ATOM 545 C CA . TRP A 1 68 ? -6.094 -5.646 10.240 1.00 98.38 68 TRP A CA 1
ATOM 546 C C . TRP A 1 68 ? -6.403 -5.251 8.802 1.00 98.38 68 TRP A C 1
ATOM 548 O O . TRP A 1 68 ? -6.522 -6.091 7.915 1.00 98.38 68 TRP A O 1
ATOM 558 N N . SER A 1 69 ? -6.526 -3.947 8.587 1.00 98.19 69 SER A N 1
ATOM 559 C CA . SER A 1 69 ? -6.787 -3.364 7.275 1.00 98.19 69 SER A CA 1
ATOM 560 C C . SER A 1 69 ? -5.707 -3.792 6.258 1.00 98.19 69 SER A C 1
ATOM 562 O O . SER A 1 69 ? -4.524 -3.530 6.503 1.00 98.19 69 SER A O 1
ATOM 564 N N . PRO A 1 70 ? -6.072 -4.440 5.133 1.00 97.62 70 PRO A N 1
ATOM 565 C CA . PRO A 1 70 ? -5.108 -4.902 4.137 1.00 97.62 70 PRO A CA 1
ATOM 566 C C . PRO A 1 70 ? -4.572 -3.735 3.301 1.00 97.62 70 PRO A C 1
ATOM 568 O O . PRO A 1 70 ? -5.207 -2.683 3.183 1.00 97.62 70 PRO A O 1
ATOM 571 N N . LEU A 1 71 ? -3.414 -3.928 2.665 1.00 98.19 71 LEU A N 1
ATOM 572 C CA . LEU A 1 71 ? -2.947 -2.995 1.634 1.00 98.19 71 LEU A CA 1
ATOM 573 C C . LEU A 1 71 ? -3.782 -3.203 0.363 1.00 98.19 71 LEU A C 1
ATOM 575 O O . LEU A 1 71 ? -4.091 -4.339 0.015 1.00 98.19 71 LEU A O 1
ATOM 579 N N . VAL A 1 72 ? -4.122 -2.128 -0.347 1.00 98.38 72 VAL A N 1
ATOM 580 C CA . VAL A 1 72 ? -4.927 -2.211 -1.586 1.00 98.38 72 VAL A CA 1
ATOM 581 C C . VAL A 1 72 ? -4.152 -1.842 -2.845 1.00 98.38 72 VAL A C 1
ATOM 583 O O . VAL A 1 72 ? -4.570 -2.168 -3.955 1.00 98.38 72 VAL A O 1
ATOM 586 N N . ALA A 1 73 ? -3.026 -1.143 -2.695 1.00 98.38 73 ALA A N 1
ATOM 587 C CA . ALA A 1 73 ? -2.231 -0.687 -3.822 1.00 98.38 73 ALA A CA 1
ATOM 588 C C . ALA A 1 73 ? -0.731 -0.693 -3.524 1.00 98.38 73 ALA A C 1
ATOM 590 O O . ALA A 1 73 ? -0.287 -0.546 -2.380 1.00 98.38 73 ALA A O 1
ATOM 591 N N . LEU A 1 74 ? 0.033 -0.837 -4.600 1.00 98.44 74 LEU A N 1
ATOM 592 C CA . LEU A 1 74 ? 1.480 -0.802 -4.648 1.00 98.44 74 LEU A CA 1
ATOM 593 C C . LEU A 1 74 ? 1.914 0.263 -5.660 1.00 98.44 74 LEU A C 1
ATOM 595 O O . LEU A 1 74 ? 1.633 0.150 -6.854 1.00 98.44 74 LEU A O 1
ATOM 599 N N . GLN A 1 75 ? 2.631 1.279 -5.195 1.00 98.31 75 GLN A N 1
ATOM 600 C CA . GLN A 1 75 ? 3.266 2.271 -6.054 1.00 98.31 75 GLN A CA 1
ATOM 601 C C . GLN A 1 75 ? 4.736 1.902 -6.302 1.00 98.31 75 GLN A C 1
ATOM 603 O O . GLN A 1 75 ? 5.478 1.612 -5.365 1.00 98.31 75 GLN A O 1
ATOM 608 N N . VAL A 1 76 ? 5.157 1.898 -7.568 1.00 97.00 76 VAL A N 1
ATOM 609 C CA . VAL A 1 76 ? 6.507 1.476 -7.993 1.00 97.00 76 VAL A CA 1
ATOM 610 C C . VAL A 1 76 ? 7.014 2.318 -9.152 1.00 97.00 76 VAL A C 1
ATOM 612 O O . VAL A 1 76 ? 6.220 2.830 -9.941 1.00 97.00 76 VAL A O 1
ATOM 615 N N . GLU A 1 77 ? 8.334 2.437 -9.285 1.00 96.00 77 GLU A N 1
ATOM 616 C CA . GLU A 1 77 ? 8.923 3.002 -10.496 1.00 96.00 77 GLU A CA 1
ATOM 617 C C . GLU A 1 77 ? 8.712 2.040 -11.649 1.00 96.00 77 GLU A C 1
ATOM 619 O O . GLU A 1 77 ? 9.031 0.852 -11.541 1.00 96.00 77 GLU A O 1
ATOM 624 N N . TYR A 1 78 ? 8.169 2.548 -12.748 1.00 96.00 78 TYR A N 1
ATOM 625 C CA . TYR A 1 78 ? 8.004 1.732 -13.933 1.00 96.00 78 TYR A CA 1
ATOM 626 C C . TYR A 1 78 ? 7.950 2.594 -15.189 1.00 96.00 78 TYR A C 1
ATOM 628 O O . TYR A 1 78 ? 7.107 3.483 -15.331 1.00 96.00 78 TYR A O 1
ATOM 636 N N . SER A 1 79 ? 8.861 2.317 -16.116 1.00 94.75 79 SER A N 1
ATOM 637 C CA . SER A 1 79 ? 8.954 2.975 -17.416 1.00 94.75 79 SER A CA 1
ATOM 638 C C . SER A 1 79 ? 9.592 2.043 -18.443 1.00 94.75 79 SER A C 1
ATOM 640 O O . SER A 1 79 ? 10.050 0.952 -18.115 1.00 94.75 79 SER A O 1
ATOM 642 N N . LEU A 1 80 ? 9.681 2.474 -19.703 1.00 92.38 80 LEU A N 1
ATOM 643 C CA . LEU A 1 80 ? 10.362 1.685 -20.738 1.00 92.38 80 LEU A CA 1
ATOM 644 C C . LEU A 1 80 ? 11.843 1.419 -20.421 1.00 92.38 80 LEU A C 1
ATOM 646 O O . LEU A 1 80 ? 12.382 0.412 -20.876 1.00 92.38 80 LEU A O 1
ATOM 650 N N . ILE A 1 81 ? 12.487 2.306 -19.655 1.00 93.00 81 ILE A N 1
ATOM 651 C CA . ILE A 1 81 ? 13.907 2.201 -19.294 1.00 93.00 81 ILE A CA 1
ATOM 652 C C . ILE A 1 81 ? 14.141 1.629 -17.892 1.00 93.00 81 ILE A C 1
ATOM 654 O O . ILE A 1 81 ? 15.253 1.202 -17.604 1.00 93.00 81 ILE A O 1
ATOM 658 N N . GLU A 1 82 ? 13.111 1.593 -17.043 1.00 94.12 82 GLU A N 1
ATOM 659 C CA . GLU A 1 82 ? 13.170 1.046 -15.686 1.00 94.12 82 GLU A CA 1
ATOM 660 C C . GLU A 1 82 ? 12.053 0.017 -15.503 1.00 94.12 82 GLU A C 1
ATOM 662 O O . GLU A 1 82 ? 10.881 0.362 -15.346 1.00 94.12 82 GLU A O 1
ATOM 667 N N . ARG A 1 83 ? 12.430 -1.262 -15.578 1.00 95.94 83 ARG A N 1
ATOM 668 C CA . ARG A 1 83 ? 11.508 -2.409 -15.604 1.00 95.94 83 ARG A CA 1
ATOM 669 C C . ARG A 1 83 ? 11.767 -3.402 -14.471 1.00 95.94 83 ARG A C 1
ATOM 671 O O . ARG A 1 83 ? 11.216 -4.499 -14.486 1.00 95.94 83 ARG A O 1
ATOM 678 N N . THR A 1 84 ? 12.567 -3.039 -13.467 1.00 95.62 84 THR A N 1
ATOM 679 C CA . THR A 1 84 ? 12.921 -3.932 -12.348 1.00 95.62 84 THR A CA 1
ATOM 680 C C . THR A 1 84 ? 11.681 -4.442 -11.610 1.00 95.62 84 THR A C 1
ATOM 682 O O . THR A 1 84 ? 11.651 -5.591 -11.165 1.00 95.62 84 THR A O 1
ATOM 685 N N . ALA A 1 85 ? 10.617 -3.634 -11.546 1.00 95.44 85 ALA A N 1
ATOM 686 C CA . ALA A 1 85 ? 9.352 -4.010 -10.922 1.00 95.44 85 ALA A CA 1
ATOM 687 C C . ALA A 1 85 ? 8.679 -5.246 -11.555 1.00 95.44 85 ALA A C 1
ATOM 689 O O . ALA A 1 85 ? 7.926 -5.937 -10.870 1.00 95.44 85 ALA A O 1
ATOM 690 N N . GLU A 1 86 ? 8.958 -5.573 -12.821 1.00 97.31 86 GLU A N 1
ATOM 691 C CA . GLU A 1 86 ? 8.386 -6.751 -13.488 1.00 97.31 86 GLU A CA 1
ATOM 692 C C . GLU A 1 86 ? 8.873 -8.074 -12.910 1.00 97.31 86 GLU A C 1
ATOM 694 O O . GLU A 1 86 ? 8.172 -9.077 -13.030 1.00 97.31 86 GLU A O 1
ATOM 699 N N . ARG A 1 87 ? 10.062 -8.078 -12.297 1.00 96.19 87 ARG A N 1
ATOM 700 C CA . ARG A 1 87 ? 10.687 -9.296 -11.787 1.00 96.19 87 ARG A CA 1
ATOM 701 C C . ARG A 1 87 ? 9.860 -9.910 -10.662 1.00 96.19 87 ARG A C 1
ATOM 703 O O . ARG A 1 87 ? 9.463 -11.063 -10.765 1.00 96.19 87 ARG A O 1
ATOM 710 N N . ASP A 1 88 ? 9.595 -9.120 -9.621 1.00 97.19 88 ASP A N 1
ATOM 711 C CA . ASP A 1 88 ? 8.988 -9.623 -8.383 1.00 97.19 88 ASP A CA 1
ATOM 712 C C . ASP A 1 88 ? 7.789 -8.779 -7.914 1.00 97.19 88 ASP A C 1
ATOM 714 O O . ASP A 1 88 ? 6.818 -9.326 -7.400 1.00 97.19 88 ASP A O 1
ATOM 718 N N . LEU A 1 89 ? 7.807 -7.452 -8.105 1.00 97.88 89 LEU A N 1
ATOM 719 C CA . LEU A 1 89 ? 6.802 -6.542 -7.533 1.00 97.88 89 LEU A CA 1
ATOM 720 C C . LEU A 1 89 ? 5.449 -6.612 -8.249 1.00 97.88 89 LEU A C 1
ATOM 722 O O . LEU A 1 89 ? 4.421 -6.736 -7.592 1.00 97.88 89 LEU A O 1
ATOM 726 N N . ILE A 1 90 ? 5.435 -6.555 -9.583 1.00 97.81 90 ILE A N 1
ATOM 727 C CA . ILE A 1 90 ? 4.200 -6.638 -10.378 1.00 97.81 90 ILE A CA 1
ATOM 728 C C . ILE A 1 90 ? 3.560 -8.035 -10.278 1.00 97.81 90 ILE A C 1
ATOM 730 O O . ILE A 1 90 ? 2.346 -8.101 -10.070 1.00 97.81 90 ILE A O 1
ATOM 734 N N . PRO A 1 91 ? 4.312 -9.152 -10.386 1.00 98.31 91 PRO A N 1
ATOM 735 C CA . PRO A 1 91 ? 3.752 -10.480 -10.145 1.00 98.31 91 PRO A CA 1
ATOM 736 C C . PRO A 1 91 ? 3.173 -10.635 -8.734 1.00 98.31 91 PRO A C 1
ATOM 738 O O . PRO A 1 91 ? 2.046 -11.103 -8.601 1.00 98.31 91 PRO A O 1
ATOM 741 N N . MET A 1 92 ? 3.891 -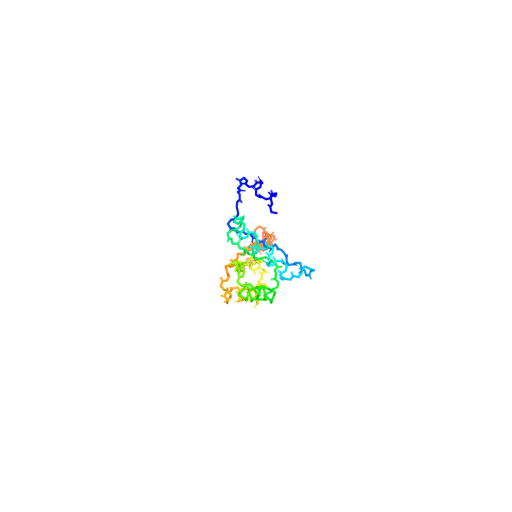10.178 -7.700 1.00 98.31 92 MET A N 1
ATOM 742 C CA . MET A 1 92 ? 3.405 -10.201 -6.316 1.00 98.31 92 MET A CA 1
ATOM 743 C C . MET A 1 92 ? 2.127 -9.377 -6.147 1.00 98.31 92 MET A C 1
ATOM 745 O O . MET A 1 92 ? 1.163 -9.864 -5.564 1.00 98.31 92 MET A O 1
ATOM 749 N N . ALA A 1 93 ? 2.086 -8.157 -6.690 1.00 98.25 93 ALA A N 1
ATOM 750 C CA . ALA A 1 93 ? 0.904 -7.306 -6.617 1.00 98.25 93 ALA A CA 1
ATOM 751 C C . ALA A 1 93 ? -0.311 -7.973 -7.271 1.00 98.25 93 ALA A C 1
ATOM 753 O O . ALA A 1 93 ? -1.396 -7.948 -6.701 1.00 98.25 93 ALA A O 1
ATOM 754 N N . ARG A 1 94 ? -0.125 -8.622 -8.428 1.00 97.94 94 ARG A N 1
ATOM 755 C CA . ARG A 1 94 ? -1.191 -9.376 -9.097 1.00 97.94 94 ARG A CA 1
ATOM 756 C C . ARG A 1 94 ? -1.718 -10.519 -8.227 1.00 97.94 94 ARG A C 1
ATOM 758 O O . ARG A 1 94 ? -2.930 -10.665 -8.130 1.00 97.94 94 ARG A O 1
ATOM 765 N N . GLU A 1 95 ? -0.829 -11.300 -7.618 1.00 98.12 95 GLU A N 1
ATOM 766 C CA . GLU A 1 95 ? -1.208 -12.445 -6.778 1.00 98.12 95 GLU A CA 1
ATOM 767 C C . GLU A 1 95 ? -1.958 -12.007 -5.512 1.00 98.12 95 GLU A C 1
ATOM 769 O O . GLU A 1 95 ? -2.967 -12.598 -5.145 1.00 98.12 95 GLU A O 1
ATOM 774 N N . LEU A 1 96 ? -1.505 -10.926 -4.872 1.00 97.81 96 LEU A N 1
ATOM 775 C CA . LEU A 1 96 ? -2.116 -10.394 -3.650 1.00 97.81 96 LEU A CA 1
ATOM 776 C C . LEU A 1 96 ? -3.310 -9.460 -3.915 1.00 97.81 96 LEU A C 1
ATOM 778 O O . LEU A 1 96 ? -3.837 -8.867 -2.977 1.00 97.81 96 LEU A O 1
ATOM 782 N N . GLY A 1 97 ? -3.723 -9.281 -5.174 1.00 97.50 97 GLY A N 1
ATOM 783 C CA . GLY A 1 97 ? -4.849 -8.415 -5.536 1.00 97.50 97 GLY A CA 1
ATOM 784 C C . GLY A 1 97 ? -4.5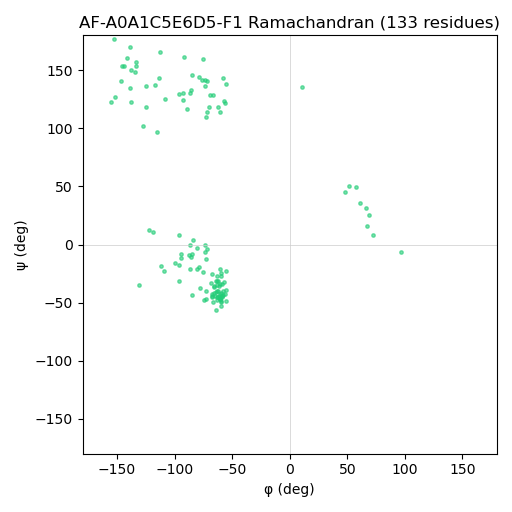99 -6.913 -5.337 1.00 97.50 97 GLY A C 1
ATOM 785 O O . GLY A 1 97 ? -5.549 -6.155 -5.156 1.00 97.50 97 GLY A O 1
ATOM 786 N N . LEU A 1 98 ? -3.342 -6.464 -5.372 1.00 98.19 98 LEU A N 1
ATOM 787 C CA . LEU A 1 98 ? -2.960 -5.057 -5.228 1.00 98.19 98 LEU A CA 1
ATOM 788 C C . LEU A 1 98 ? -3.016 -4.313 -6.561 1.00 98.19 98 LEU A C 1
ATOM 790 O O . LEU A 1 98 ? -2.432 -4.738 -7.560 1.00 98.19 98 LEU A O 1
ATOM 794 N N . GLY A 1 99 ? -3.636 -3.133 -6.554 1.00 98.00 99 GLY A N 1
ATOM 795 C CA . GLY A 1 99 ? -3.557 -2.200 -7.675 1.00 98.00 99 GLY A CA 1
ATOM 796 C C . GLY A 1 99 ? -2.135 -1.660 -7.843 1.00 98.00 99 GLY A C 1
ATOM 797 O O . GLY A 1 99 ? -1.544 -1.163 -6.888 1.00 98.00 99 GLY A O 1
ATOM 798 N N . VAL A 1 100 ? -1.578 -1.724 -9.053 1.00 97.62 100 VAL A N 1
ATOM 799 C CA . VAL A 1 100 ? -0.245 -1.170 -9.341 1.00 97.62 100 VAL A CA 1
ATOM 800 C C . VAL A 1 100 ? -0.375 0.266 -9.840 1.00 97.62 100 VAL A C 1
ATOM 802 O O . VAL A 1 100 ? -1.046 0.518 -10.840 1.00 97.62 100 VAL A O 1
ATOM 805 N N . VAL A 1 101 ? 0.301 1.201 -9.170 1.00 97.81 101 VAL A N 1
ATOM 806 C CA . VAL A 1 101 ? 0.337 2.623 -9.539 1.00 97.81 101 VAL A CA 1
ATOM 807 C C . VAL A 1 101 ? 1.768 3.008 -9.931 1.00 97.81 101 VAL A C 1
ATOM 809 O O . VAL A 1 101 ? 2.592 3.274 -9.055 1.00 97.81 101 VAL A O 1
ATOM 812 N N . PRO A 1 102 ? 2.108 3.022 -11.230 1.00 96.00 102 PRO A N 1
ATOM 813 C CA . PRO A 1 102 ? 3.459 3.347 -11.662 1.00 96.00 102 PRO A CA 1
ATOM 814 C C . PRO A 1 102 ? 3.763 4.842 -11.485 1.00 96.00 102 PRO A C 1
ATOM 816 O O . PRO A 1 102 ? 2.922 5.693 -11.784 1.00 96.00 102 PRO A O 1
ATOM 819 N N . TYR A 1 103 ? 4.979 5.172 -11.050 1.00 95.62 103 TYR A N 1
ATOM 820 C CA . TYR A 1 103 ? 5.525 6.531 -11.102 1.00 95.62 103 TYR A CA 1
ATOM 821 C C . TYR A 1 103 ? 6.696 6.625 -12.089 1.00 95.62 103 TYR A C 1
ATOM 823 O O . TYR A 1 103 ? 7.234 5.616 -12.542 1.00 95.62 103 TYR A O 1
ATOM 831 N N . SER A 1 104 ? 7.078 7.859 -12.438 1.00 93.50 104 SER A N 1
ATOM 832 C CA . SER A 1 104 ? 8.126 8.156 -13.428 1.00 93.50 104 SER A CA 1
ATOM 833 C C . SER A 1 104 ? 7.942 7.433 -14.775 1.00 93.50 104 SER A C 1
ATOM 835 O O . SER A 1 104 ? 8.910 6.892 -15.302 1.00 93.50 104 SER A O 1
ATOM 837 N N . PRO A 1 105 ? 6.758 7.480 -15.420 1.00 91.38 105 PRO A N 1
ATOM 838 C CA . PRO A 1 105 ? 6.511 6.742 -16.667 1.00 91.38 105 PRO A CA 1
ATOM 839 C C . PRO A 1 105 ? 7.442 7.145 -17.826 1.00 91.38 105 PRO A C 1
ATOM 841 O O . PRO A 1 105 ? 7.645 6.374 -18.759 1.00 91.38 105 PRO A O 1
ATOM 844 N N . LEU A 1 106 ? 8.039 8.342 -17.762 1.00 90.38 106 LEU A N 1
ATOM 845 C CA . LEU A 1 106 ? 9.018 8.847 -18.734 1.00 90.38 106 LEU A CA 1
ATOM 846 C C . LEU A 1 106 ? 10.483 8.633 -18.306 1.00 90.38 106 LEU A C 1
ATOM 848 O O . LEU A 1 106 ? 11.387 9.194 -18.931 1.00 90.38 106 LEU A O 1
ATOM 852 N N . GLY A 1 107 ? 10.733 7.887 -17.226 1.00 84.31 107 GLY A N 1
ATOM 853 C CA . GLY A 1 107 ? 12.068 7.662 -16.670 1.00 84.31 107 GLY A CA 1
ATOM 854 C C . GLY A 1 107 ? 12.769 8.968 -16.291 1.00 84.31 107 GLY A C 1
ATOM 855 O O . GLY A 1 107 ? 13.858 9.253 -16.781 1.00 84.31 107 GLY A O 1
ATOM 856 N N . GLY A 1 108 ? 12.084 9.842 -15.546 1.00 77.00 108 GLY A N 1
ATOM 857 C CA . GLY A 1 108 ? 12.616 11.162 -15.176 1.00 77.00 108 GLY A CA 1
ATOM 858 C C . GLY A 1 108 ? 12.795 12.145 -16.344 1.00 77.00 108 GLY A C 1
ATOM 859 O O . GLY A 1 108 ? 13.501 13.137 -16.202 1.00 77.00 108 GLY A O 1
ATOM 860 N N . GLY A 1 109 ? 12.177 11.880 -17.502 1.00 71.88 109 GLY A N 1
ATOM 861 C CA . GLY A 1 109 ? 12.323 12.687 -18.722 1.00 71.88 109 GLY A CA 1
ATOM 862 C C . GLY A 1 109 ? 13.363 12.143 -19.709 1.00 71.88 109 GLY A C 1
ATOM 863 O O . GLY A 1 109 ? 13.425 12.609 -20.845 1.00 71.88 109 GLY A O 1
ATOM 864 N N . CYS A 1 110 ? 14.121 11.106 -19.339 1.00 67.62 110 CYS A N 1
ATOM 865 C CA . CYS A 1 110 ? 15.096 10.459 -20.222 1.00 67.62 110 CYS A CA 1
ATOM 866 C C . CYS A 1 110 ? 14.445 9.798 -21.445 1.00 67.62 110 CYS A C 1
ATOM 868 O O . CYS A 1 110 ? 15.041 9.772 -22.517 1.00 67.62 110 CYS A O 1
ATOM 870 N N . SER A 1 111 ? 13.208 9.310 -21.303 1.00 61.72 111 SER A N 1
ATOM 871 C CA . SER A 1 111 ? 12.448 8.702 -22.407 1.00 61.72 111 SER A CA 1
ATOM 872 C C . SER A 1 111 ? 11.669 9.729 -23.241 1.00 61.72 111 SER A C 1
ATOM 874 O O . SER A 1 111 ? 10.977 9.355 -24.186 1.00 61.72 111 SER A O 1
ATOM 876 N N . ALA A 1 112 ? 11.741 11.024 -22.907 1.00 63.47 112 ALA A N 1
ATOM 877 C CA . ALA A 1 112 ? 11.119 12.068 -23.710 1.00 63.47 112 ALA A CA 1
ATOM 878 C C . ALA A 1 112 ? 11.925 12.301 -24.999 1.00 63.47 112 ALA A C 1
ATOM 880 O O . ALA A 1 112 ? 13.152 12.408 -24.977 1.00 63.47 112 ALA A O 1
ATOM 881 N N . ALA A 1 113 ? 11.224 12.443 -26.127 1.00 59.09 113 ALA A N 1
ATOM 882 C CA . ALA A 1 113 ? 11.824 12.633 -27.450 1.00 59.09 113 ALA A CA 1
ATOM 883 C C . ALA A 1 113 ? 12.793 13.833 -27.539 1.00 59.09 113 ALA A C 1
ATOM 885 O O . ALA A 1 113 ? 13.691 13.825 -28.378 1.00 59.09 113 ALA A O 1
ATOM 886 N N . SER A 1 114 ? 12.676 14.834 -26.656 1.00 55.88 114 SER A N 1
ATOM 887 C CA . SER A 1 114 ? 13.587 15.987 -26.605 1.00 55.88 114 SER A CA 1
ATOM 888 C C . SER A 1 114 ? 15.036 15.611 -26.270 1.00 55.88 114 SER A C 1
ATOM 890 O O . SER A 1 114 ? 15.959 16.286 -26.727 1.00 55.88 114 SER A O 1
ATOM 892 N N . THR A 1 115 ? 15.256 14.511 -25.544 1.00 52.38 115 THR A N 1
ATOM 893 C CA . THR A 1 115 ? 16.595 13.995 -25.221 1.00 52.38 115 THR A CA 1
ATOM 894 C C . THR A 1 115 ? 17.241 13.298 -26.430 1.00 52.38 115 THR A C 1
ATOM 896 O O . THR A 1 115 ? 18.465 13.263 -26.550 1.00 52.38 115 THR A O 1
ATOM 899 N N . ALA A 1 116 ? 16.439 12.818 -27.391 1.00 50.03 116 ALA A N 1
ATOM 900 C CA . ALA A 1 116 ? 16.907 12.136 -28.602 1.00 50.03 116 ALA A CA 1
ATOM 901 C C . ALA A 1 116 ? 17.294 13.089 -29.757 1.00 50.03 116 ALA A C 1
ATOM 903 O O . ALA A 1 116 ? 17.884 12.656 -30.751 1.00 50.03 116 ALA A O 1
ATOM 904 N N . THR A 1 117 ? 17.028 14.395 -29.641 1.00 44.12 117 THR A N 1
ATOM 905 C CA . THR A 1 117 ? 17.231 15.363 -30.739 1.00 44.12 117 THR 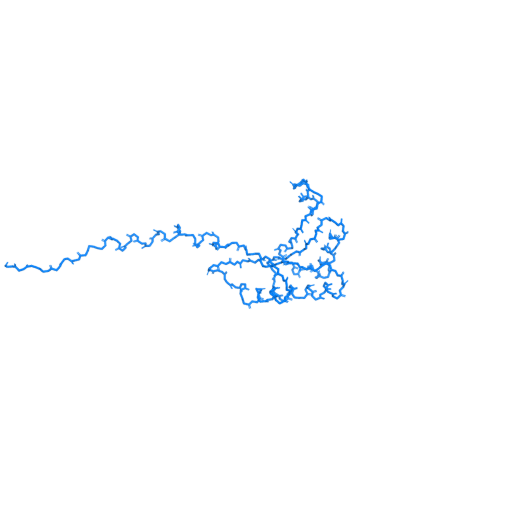A CA 1
ATOM 906 C C . THR A 1 117 ? 18.707 15.667 -31.050 1.00 44.12 117 THR A C 1
ATOM 908 O O . THR A 1 117 ? 19.000 16.354 -32.026 1.00 44.12 117 THR A O 1
ATOM 911 N N . ARG A 1 118 ? 19.686 15.138 -30.298 1.00 42.47 118 ARG A N 1
ATOM 912 C CA . ARG A 1 118 ? 21.114 15.432 -30.553 1.00 42.47 118 ARG A CA 1
ATOM 913 C C . ARG A 1 118 ? 21.826 14.521 -31.556 1.00 42.47 118 ARG A C 1
ATOM 915 O O . ARG A 1 118 ? 22.942 14.856 -31.947 1.00 42.47 118 ARG A O 1
ATOM 922 N N . THR A 1 119 ? 21.215 13.426 -32.014 1.00 42.56 119 THR A N 1
ATOM 923 C CA . THR A 1 119 ? 21.946 12.412 -32.809 1.00 42.56 119 THR A CA 1
ATOM 924 C C . THR A 1 119 ? 21.560 12.376 -34.292 1.00 42.56 119 THR A C 1
ATOM 926 O O . THR A 1 119 ? 22.375 11.994 -35.129 1.00 42.56 119 THR A O 1
ATOM 929 N N . TRP A 1 120 ? 20.367 12.853 -34.661 1.00 40.03 120 TRP A N 1
ATOM 930 C CA . TRP A 1 120 ? 19.873 12.781 -36.046 1.00 40.03 120 TRP A CA 1
ATOM 931 C C . TRP A 1 120 ? 20.431 13.872 -36.976 1.00 40.03 120 TRP A C 1
ATOM 933 O O . TRP A 1 120 ? 20.494 13.677 -38.187 1.00 40.03 120 TRP A O 1
ATOM 943 N N . ALA A 1 121 ? 20.924 14.991 -36.433 1.00 43.06 121 ALA A N 1
ATOM 944 C CA . ALA A 1 121 ? 21.464 16.095 -37.236 1.00 43.06 121 ALA A CA 1
ATOM 945 C C . ALA A 1 121 ? 22.830 15.797 -37.892 1.00 43.06 121 ALA A C 1
ATOM 947 O O . ALA A 1 121 ? 23.258 16.539 -38.772 1.00 43.06 121 ALA A O 1
ATOM 948 N N . ARG A 1 122 ? 23.529 14.719 -37.498 1.00 40.19 122 ARG A N 1
ATOM 949 C CA . ARG A 1 122 ? 24.860 14.383 -38.045 1.00 40.19 122 ARG A CA 1
ATOM 950 C C . ARG A 1 122 ? 24.822 13.547 -39.326 1.00 40.19 122 ARG A C 1
ATOM 952 O O . ARG A 1 122 ? 25.801 13.554 -40.061 1.00 40.19 122 ARG A O 1
ATOM 959 N N . TRP A 1 123 ? 23.715 12.853 -39.597 1.00 38.47 123 TRP A N 1
ATOM 960 C CA . TRP A 1 123 ? 23.566 11.990 -40.778 1.00 38.47 123 TRP A CA 1
ATOM 961 C C . TRP A 1 123 ? 22.862 12.673 -41.958 1.00 38.47 123 TRP A C 1
ATOM 963 O O . TRP A 1 123 ? 23.014 12.230 -43.089 1.00 38.47 123 TRP A O 1
ATOM 973 N N . ALA A 1 124 ? 22.150 13.781 -41.726 1.00 45.78 124 ALA A N 1
ATOM 974 C CA . ALA A 1 124 ? 21.413 14.500 -42.771 1.00 45.78 124 ALA A CA 1
ATOM 975 C C . ALA A 1 124 ? 22.283 15.429 -43.650 1.00 45.78 124 ALA A C 1
ATOM 977 O O . ALA A 1 124 ? 21.767 16.037 -44.581 1.00 45.78 124 ALA A O 1
ATOM 978 N N . LEU A 1 125 ? 23.586 15.556 -43.364 1.00 45.97 125 LEU A N 1
ATOM 979 C CA . LEU A 1 125 ? 24.512 16.446 -44.083 1.00 45.97 125 LEU A CA 1
ATOM 980 C C . LEU A 1 125 ? 25.677 15.716 -44.767 1.00 45.97 125 LEU A C 1
ATOM 982 O O . LEU A 1 125 ? 26.610 16.370 -45.225 1.00 45.97 125 LEU A O 1
ATOM 986 N N . ALA A 1 126 ? 25.654 14.383 -44.861 1.00 42.69 126 ALA A N 1
ATOM 987 C CA . ALA A 1 126 ? 26.614 13.687 -45.714 1.00 42.69 126 ALA A CA 1
ATOM 988 C C . ALA A 1 126 ? 26.225 13.941 -47.185 1.00 42.69 126 ALA A C 1
ATOM 990 O O . ALA A 1 126 ? 25.144 13.505 -47.588 1.00 42.69 126 ALA A O 1
ATOM 991 N N . PRO A 1 127 ? 27.040 14.652 -47.992 1.00 41.81 127 PRO A N 1
ATOM 992 C CA . PRO A 1 127 ? 26.731 14.840 -49.401 1.00 41.81 127 PRO A CA 1
ATOM 993 C C . PRO A 1 127 ? 26.724 13.469 -50.076 1.00 41.81 127 PRO A C 1
ATOM 995 O O . PRO A 1 127 ? 27.725 12.750 -50.079 1.00 41.81 127 PRO A O 1
ATOM 998 N N . THR A 1 128 ? 25.572 13.091 -50.619 1.00 46.31 128 THR A N 1
ATOM 999 C CA . THR A 1 128 ? 25.431 11.931 -51.489 1.00 46.31 128 THR A CA 1
ATOM 1000 C C . THR A 1 128 ? 26.318 12.146 -52.712 1.00 46.31 128 THR A C 1
ATOM 1002 O O . THR A 1 128 ? 26.103 13.060 -53.506 1.00 46.31 128 THR A O 1
ATOM 1005 N N . GLY A 1 129 ? 27.355 11.317 -52.847 1.00 48.38 129 GLY A N 1
ATOM 1006 C CA . GLY A 1 129 ? 28.147 11.246 -54.068 1.00 48.38 129 GLY A CA 1
ATOM 1007 C C . GLY A 1 129 ? 27.239 10.914 -55.252 1.00 48.38 129 GLY A C 1
ATOM 1008 O O . GLY A 1 129 ? 26.525 9.912 -55.228 1.00 48.38 129 GLY A O 1
ATOM 1009 N N . ALA A 1 130 ? 27.246 11.773 -56.268 1.00 40.62 130 ALA A N 1
ATOM 1010 C CA . ALA A 1 130 ? 26.576 11.521 -57.538 1.00 40.62 130 ALA A CA 1
ATOM 1011 C C . ALA A 1 130 ? 27.394 10.523 -58.386 1.00 40.62 130 ALA A C 1
ATOM 1013 O O . ALA A 1 130 ? 28.625 10.612 -58.391 1.00 40.62 130 ALA A O 1
ATOM 1014 N N . PRO A 1 131 ? 26.758 9.589 -59.121 1.00 42.12 131 PRO A N 1
ATOM 1015 C CA . PRO A 1 131 ? 27.464 8.708 -60.041 1.00 42.12 131 PRO A CA 1
ATOM 1016 C C . PRO A 1 131 ? 27.674 9.353 -61.427 1.00 42.12 131 PRO A C 1
ATOM 1018 O O . PRO A 1 131 ? 26.836 10.105 -61.912 1.00 42.12 131 PRO A O 1
ATOM 1021 N N . ALA A 1 132 ? 28.827 9.002 -62.008 1.00 41.81 132 ALA A N 1
ATOM 1022 C CA . ALA A 1 132 ? 29.304 9.007 -63.402 1.00 41.81 132 ALA A CA 1
ATOM 1023 C C . ALA A 1 132 ? 28.514 9.715 -64.533 1.00 41.81 132 ALA A C 1
ATOM 1025 O O . ALA A 1 132 ? 27.339 9.447 -64.766 1.00 41.81 132 ALA A O 1
ATOM 1026 N N . GLY A 1 133 ? 29.252 10.451 -65.380 1.00 32.19 133 GLY A N 1
ATOM 1027 C CA . GLY A 1 133 ? 28.847 10.848 -66.734 1.00 32.19 133 GLY A CA 1
ATOM 1028 C C . GLY A 1 133 ? 30.063 11.034 -67.652 1.00 32.19 133 GLY A C 1
ATOM 1029 O O . GLY A 1 133 ? 31.011 11.722 -67.289 1.00 32.19 133 GLY A O 1
ATOM 1030 N N . ALA A 1 134 ? 30.037 10.361 -68.802 1.00 35.31 134 ALA A N 1
ATOM 1031 C CA . ALA A 1 134 ? 31.080 10.282 -69.823 1.00 35.31 134 ALA A CA 1
ATOM 1032 C C . ALA A 1 134 ? 31.134 11.530 -70.727 1.00 35.31 134 ALA A C 1
ATOM 1034 O O . ALA A 1 134 ? 30.076 12.057 -71.055 1.00 35.31 134 ALA A O 1
ATOM 1035 N N . THR A 1 135 ? 32.342 11.935 -71.143 1.00 36.19 135 THR A N 1
ATOM 1036 C CA . THR A 1 135 ? 32.864 12.068 -72.532 1.00 36.19 135 THR A CA 1
ATOM 1037 C C . THR A 1 135 ? 34.244 12.705 -72.490 1.00 36.19 135 THR A C 1
ATOM 1039 O O . THR A 1 135 ? 34.395 13.682 -71.723 1.00 36.19 135 THR A O 1
#